Protein AF-A0A0G4N8Y7-F1 (afdb_monomer)

Foldseek 3Di:
DLLLVLLVVCLPDPQQQLEEEEDQDPLQQQLQVVLCVLSVYHYDHHDDDACLDPPPVDPSNHPHLEYEYLACVVCVRVLVSCVVNVRAYEYAYEPPGDCVSHPGYDDWDSPDSLTSLQSSVSSSVSNCVSNCVPVDPPDDDPDDSVSND

Secondary structure (DSSP, 8-state):
-HHHHHHHHHHT-S-GGGEEEEE-SHHHHHHHHHHHHHHTPEEEESPPPTTTTT-TTSTT----SEEEES-TTTSHHHHHHHHHTT--EEEEE-TTS--TT-SEEEE--SS-HHHHHHHHHHHHHHHHHHTTSS--SSSPPSS-GGGG-

Radius of gyration: 14.36 Å; Cα contacts (8 Å, |Δi|>4): 286; chains: 1; bounding box: 47×27×35 Å

Organism: Verticillium longisporum (NCBI:txid100787)

pLDDT: mean 93.13, std 3.23, range [77.0, 96.94]

InterPro domains:
  IPR001865 Small ribosomal subunit protein uS2 [PF00318] (60-126)
  IPR001865 Small ribosomal subunit protein uS2 [PR00395] (39-56)
  IPR001865 Small ribosomal subunit protein uS2 [PR00395] (64-81)
  IPR001865 Small ribosomal subunit protein uS2 [PR00395] (81-92)
  IPR001865 Small ribosomal subunit protein uS2 [PR00395] (102-116)
  IPR001865 Small ribosomal subunit protein uS2 [cd01425] (1-129)
  IPR005707 Small ribosomal subunit protein uS2, eukaryota/archaea [PTHR11489] (1-149)
  IPR005707 Small ribosomal subunit protein uS2, eukaryota/archaea [TIGR01012] (1-149)
  IPR018130 Small ribosomal subunit protein uS2, conserved site [PS00963] (64-88)
  IPR023591 Small ribosomal subunit protein uS2, flavodoxin-like domain superfamily [SSF52313] (2-144)

Structure (mmCIF, N/CA/C/O backbone):
data_AF-A0A0G4N8Y7-F1
#
_entry.id   AF-A0A0G4N8Y7-F1
#
loop_
_atom_site.group_PDB
_atom_site.id
_atom_site.type_symbol
_atom_site.label_atom_id
_atom_site.label_alt_id
_atom_site.label_comp_id
_atom_site.label_asym_id
_atom_site.label_entity_id
_atom_site.label_seq_id
_atom_site.pdbx_PDB_ins_code
_atom_site.Cartn_x
_atom_site.Cartn_y
_atom_site.Cartn_z
_atom_site.occupancy
_atom_site.B_iso_or_equiv
_atom_site.auth_seq_id
_atom_site.auth_comp_id
_atom_site.auth_asym_id
_atom_site.auth_atom_id
_atom_site.pdbx_PDB_model_num
ATOM 1 N N . GLU A 1 1 ? -13.909 -7.108 0.461 1.00 88.56 1 GLU A N 1
ATOM 2 C CA . GLU A 1 1 ? -13.264 -8.253 1.151 1.00 88.56 1 GLU A CA 1
ATOM 3 C C . GLU A 1 1 ? -11.750 -8.105 1.288 1.00 88.56 1 GLU A C 1
ATOM 5 O O . GLU A 1 1 ? -11.273 -8.056 2.415 1.00 88.56 1 GLU A O 1
ATOM 10 N N . LYS A 1 2 ? -10.990 -7.953 0.191 1.00 92.88 2 LYS A N 1
ATOM 11 C CA . LYS A 1 2 ? -9.517 -7.815 0.237 1.00 92.88 2 LYS A CA 1
ATOM 12 C C . LYS A 1 2 ? -9.009 -6.684 1.143 1.00 92.88 2 LYS A C 1
ATOM 14 O O . LYS A 1 2 ? -8.047 -6.891 1.868 1.00 92.88 2 LYS A O 1
ATOM 19 N N . ILE A 1 3 ? -9.698 -5.539 1.183 1.00 93.75 3 ILE A N 1
ATOM 20 C CA . ILE A 1 3 ? -9.369 -4.431 2.104 1.00 93.75 3 ILE A CA 1
ATOM 21 C C . ILE A 1 3 ? -9.475 -4.867 3.573 1.00 93.75 3 ILE A C 1
ATOM 23 O O . ILE A 1 3 ? -8.619 -4.520 4.376 1.00 93.75 3 ILE A O 1
ATOM 27 N N . VAL A 1 4 ? -10.490 -5.661 3.929 1.00 94.56 4 VAL A N 1
ATOM 28 C CA . VAL A 1 4 ? -10.673 -6.157 5.303 1.00 94.56 4 VAL A CA 1
ATOM 29 C C . VAL A 1 4 ? -9.579 -7.162 5.658 1.00 94.56 4 VAL A C 1
ATOM 31 O O . VAL A 1 4 ? -9.059 -7.128 6.768 1.00 94.56 4 VAL A O 1
ATOM 34 N N . LEU A 1 5 ? -9.192 -8.027 4.713 1.00 95.44 5 LEU A N 1
ATOM 35 C CA . LEU A 1 5 ? -8.065 -8.944 4.894 1.00 95.44 5 LEU A CA 1
ATOM 36 C C . LEU A 1 5 ? -6.754 -8.176 5.120 1.00 95.44 5 LEU A C 1
ATOM 38 O O . LEU A 1 5 ? -6.062 -8.435 6.099 1.00 95.44 5 LEU A O 1
ATOM 42 N N . ALA A 1 6 ? -6.452 -7.197 4.265 1.00 95.50 6 ALA A N 1
ATOM 43 C CA . ALA A 1 6 ? -5.273 -6.348 4.405 1.00 95.50 6 ALA A CA 1
ATOM 44 C C . ALA A 1 6 ? -5.277 -5.585 5.739 1.00 95.50 6 ALA A C 1
ATOM 46 O O . ALA A 1 6 ? -4.276 -5.574 6.447 1.00 95.50 6 ALA A O 1
ATOM 47 N N . ALA A 1 7 ? -6.421 -5.017 6.133 1.00 95.25 7 ALA A N 1
ATOM 48 C CA . ALA A 1 7 ? -6.563 -4.318 7.406 1.00 95.25 7 ALA A CA 1
ATOM 49 C C . ALA A 1 7 ? -6.322 -5.240 8.612 1.00 95.25 7 ALA A C 1
ATOM 51 O O . ALA A 1 7 ? -5.688 -4.818 9.574 1.00 95.25 7 ALA A O 1
ATOM 52 N N . ARG A 1 8 ? -6.769 -6.504 8.557 1.00 95.06 8 ARG A N 1
ATOM 53 C CA . ARG A 1 8 ? -6.486 -7.508 9.598 1.00 95.06 8 ARG A CA 1
ATOM 54 C C . ARG A 1 8 ? -4.996 -7.823 9.704 1.00 95.06 8 ARG A C 1
ATOM 56 O O . ARG A 1 8 ? -4.486 -7.877 10.814 1.00 95.06 8 ARG A O 1
ATOM 63 N N . ILE A 1 9 ? -4.305 -7.979 8.572 1.00 95.62 9 ILE A N 1
ATOM 64 C CA . ILE A 1 9 ? -2.851 -8.213 8.542 1.00 95.62 9 ILE A CA 1
ATOM 65 C C . ILE A 1 9 ? -2.108 -7.022 9.161 1.00 95.62 9 ILE A C 1
ATOM 67 O O . ILE A 1 9 ? -1.237 -7.201 10.002 1.00 95.62 9 ILE A O 1
ATOM 71 N N . ILE A 1 10 ? -2.499 -5.800 8.801 1.00 95.25 10 ILE A N 1
ATOM 72 C CA . ILE A 1 10 ? -1.895 -4.559 9.312 1.00 95.25 10 ILE A CA 1
ATOM 73 C C . ILE A 1 10 ? -2.163 -4.368 10.808 1.00 95.25 10 ILE A C 1
ATOM 75 O O . ILE A 1 10 ? -1.296 -3.900 11.544 1.00 95.25 10 ILE A O 1
ATOM 79 N N . ALA A 1 11 ? -3.366 -4.708 11.270 1.00 94.00 11 ALA A N 1
ATOM 80 C CA . ALA A 1 11 ? -3.734 -4.605 12.678 1.00 94.00 11 ALA A CA 1
ATOM 81 C C . ALA A 1 11 ? -3.042 -5.662 13.553 1.00 94.00 11 ALA A C 1
ATOM 83 O O . ALA A 1 11 ? -2.884 -5.423 14.744 1.00 94.00 11 ALA A O 1
ATOM 84 N N . ALA A 1 12 ? -2.617 -6.791 12.976 1.00 94.44 12 ALA A N 1
ATOM 85 C CA . ALA A 1 12 ? -1.905 -7.852 13.686 1.00 94.44 12 ALA A CA 1
ATOM 86 C C . ALA A 1 12 ? -0.433 -7.517 13.995 1.00 94.44 12 ALA A C 1
ATOM 88 O O . ALA A 1 12 ? 0.223 -8.273 14.704 1.00 94.44 12 ALA A O 1
ATOM 89 N N . ILE A 1 13 ? 0.103 -6.419 13.454 1.00 94.12 13 ILE A N 1
ATOM 90 C CA . ILE A 1 13 ? 1.471 -5.974 13.733 1.00 94.12 13 ILE A CA 1
ATOM 91 C C . ILE A 1 13 ? 1.462 -5.097 14.985 1.00 94.12 13 ILE A C 1
ATOM 93 O O . ILE A 1 13 ? 0.815 -4.048 14.995 1.00 94.12 13 ILE A O 1
ATOM 97 N N . ASP A 1 14 ? 2.216 -5.519 16.003 1.00 90.00 14 ASP A N 1
ATOM 98 C CA . ASP A 1 14 ? 2.278 -4.854 17.311 1.00 90.00 14 ASP A CA 1
ATOM 99 C C . ASP A 1 14 ? 2.789 -3.413 17.201 1.00 90.00 14 ASP A C 1
ATOM 101 O O . ASP A 1 14 ? 2.141 -2.474 17.666 1.00 90.00 14 ASP A O 1
ATOM 105 N N . ASN A 1 15 ? 3.945 -3.227 16.552 1.00 93.62 15 ASN A N 1
ATOM 106 C CA . ASN A 1 15 ? 4.530 -1.911 16.345 1.00 93.62 15 ASN A CA 1
ATOM 107 C C . ASN A 1 15 ? 4.104 -1.334 14.984 1.00 93.62 15 ASN A C 1
ATOM 109 O O . ASN A 1 15 ? 4.575 -1.800 13.943 1.00 93.62 15 ASN A O 1
ATOM 113 N N . PRO A 1 16 ? 3.263 -0.284 14.944 1.00 92.38 16 PRO A N 1
ATOM 114 C CA . PRO A 1 16 ? 2.840 0.315 13.684 1.00 92.38 16 PRO A CA 1
ATOM 115 C C . PRO A 1 16 ? 3.994 0.908 12.870 1.00 92.38 16 PRO A C 1
ATOM 117 O O . PRO A 1 16 ? 3.876 0.974 11.648 1.00 92.38 16 PRO A O 1
ATOM 120 N N . ALA A 1 17 ? 5.098 1.306 13.512 1.00 93.44 17 ALA A N 1
ATOM 121 C CA . ALA A 1 17 ? 6.250 1.889 12.829 1.00 93.44 17 ALA A CA 1
ATOM 122 C C . ALA A 1 17 ? 6.995 0.881 11.933 1.00 93.44 17 ALA A C 1
ATOM 124 O O . ALA A 1 17 ? 7.652 1.287 10.976 1.00 93.44 17 ALA A O 1
ATOM 125 N N . ASP A 1 18 ? 6.826 -0.422 12.178 1.00 93.94 18 ASP A N 1
ATOM 126 C CA . ASP A 1 18 ? 7.422 -1.489 11.363 1.00 93.94 18 ASP A CA 1
ATOM 127 C C . ASP A 1 18 ? 6.644 -1.720 10.055 1.00 93.94 18 ASP A C 1
ATOM 129 O O . ASP A 1 18 ? 6.967 -2.608 9.267 1.00 93.94 18 ASP A O 1
ATOM 133 N N . ILE A 1 19 ? 5.589 -0.944 9.809 1.00 96.12 19 ILE A N 1
ATOM 134 C CA . ILE A 1 19 ? 4.811 -0.985 8.576 1.00 96.12 19 ILE A CA 1
ATOM 135 C C . ILE A 1 19 ? 5.318 0.123 7.672 1.00 96.12 19 ILE A C 1
ATOM 137 O O . ILE A 1 19 ? 5.236 1.303 8.018 1.00 96.12 19 ILE A O 1
ATOM 141 N N . CYS A 1 20 ? 5.808 -0.242 6.492 1.00 96.12 20 CYS A N 1
ATOM 142 C CA . CYS A 1 20 ? 6.295 0.726 5.524 1.00 96.12 20 CYS A CA 1
ATOM 143 C C . CYS A 1 20 ? 5.328 0.865 4.349 1.00 96.12 20 CYS A C 1
ATOM 145 O O . CYS A 1 20 ? 4.866 -0.106 3.758 1.00 96.12 20 CYS A O 1
ATOM 147 N N . VAL A 1 21 ? 5.023 2.105 3.997 1.00 96.62 21 VAL A N 1
ATOM 148 C CA . VAL A 1 21 ? 3.994 2.449 3.022 1.00 96.62 21 VAL A CA 1
ATOM 149 C C . VAL A 1 21 ? 4.644 3.244 1.905 1.00 96.62 21 VAL A C 1
ATOM 151 O O . VAL A 1 21 ? 5.321 4.233 2.177 1.00 96.62 21 VAL A O 1
ATOM 154 N N . ILE A 1 22 ? 4.496 2.801 0.659 1.00 95.94 22 ILE A N 1
ATOM 155 C CA . ILE A 1 22 ? 5.356 3.223 -0.449 1.00 95.94 22 ILE A CA 1
ATOM 156 C C . ILE A 1 22 ? 4.512 3.683 -1.630 1.00 95.94 22 ILE A C 1
ATOM 158 O O . ILE A 1 22 ? 3.574 3.003 -2.052 1.00 95.94 22 ILE A O 1
ATOM 162 N N . SER A 1 23 ? 4.871 4.848 -2.166 1.00 95.31 23 SER A N 1
ATOM 163 C CA . SER A 1 23 ? 4.308 5.367 -3.409 1.00 95.31 23 SER A CA 1
ATOM 164 C C . SER A 1 23 ? 5.319 6.226 -4.151 1.00 95.31 23 SER A C 1
ATOM 166 O O . SER A 1 23 ? 5.518 7.391 -3.791 1.00 95.31 23 SER A O 1
ATOM 168 N N . ALA A 1 24 ? 5.875 5.718 -5.251 1.00 93.56 24 ALA A N 1
ATOM 169 C CA . ALA A 1 24 ? 6.618 6.550 -6.193 1.00 93.56 24 ALA A CA 1
ATOM 170 C C . ALA A 1 24 ? 5.699 7.486 -6.987 1.00 93.56 24 ALA A C 1
ATOM 172 O O . ALA A 1 24 ? 6.078 8.622 -7.292 1.00 93.56 24 ALA A O 1
ATOM 173 N N . ARG A 1 25 ? 4.464 7.052 -7.283 1.00 90.06 25 ARG A N 1
ATOM 174 C CA . ARG A 1 25 ? 3.512 7.844 -8.073 1.00 90.06 25 ARG A CA 1
ATOM 175 C C . ARG A 1 25 ? 3.120 9.143 -7.356 1.00 90.06 25 ARG A C 1
ATOM 177 O O . ARG A 1 25 ? 2.712 9.075 -6.196 1.00 90.06 25 ARG A O 1
ATOM 184 N N . PRO A 1 26 ? 3.114 10.304 -8.042 1.00 91.12 26 PRO A N 1
ATOM 185 C CA . PRO A 1 26 ? 2.739 11.591 -7.445 1.00 91.12 26 PRO A CA 1
ATOM 186 C C . PRO A 1 26 ? 1.351 11.580 -6.800 1.00 91.12 26 PRO A C 1
ATOM 188 O O . PRO A 1 26 ? 1.155 12.139 -5.726 1.00 91.12 26 PRO A O 1
ATOM 191 N N . T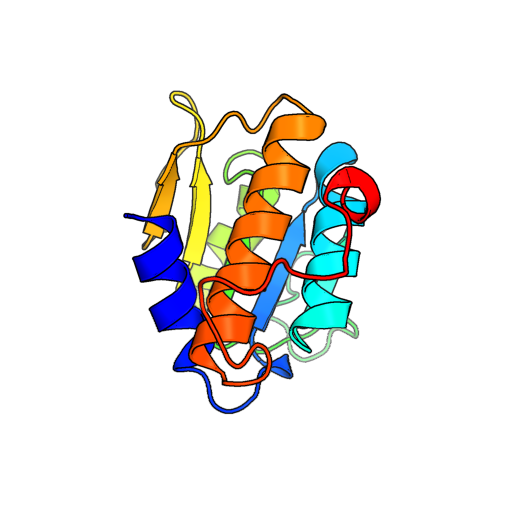YR A 1 27 ? 0.395 10.886 -7.422 1.00 90.88 27 TYR A N 1
ATOM 192 C CA . TYR A 1 27 ? -0.988 10.824 -6.947 1.00 90.88 27 TYR A CA 1
ATOM 193 C C . TYR A 1 27 ? -1.154 10.060 -5.628 1.00 90.88 27 TYR A C 1
ATOM 195 O O . TYR A 1 27 ? -2.101 10.324 -4.895 1.00 90.88 27 TYR A O 1
ATOM 203 N N . GLY A 1 28 ? -0.252 9.124 -5.319 1.00 91.19 28 GLY A N 1
ATOM 204 C CA . GLY A 1 28 ? -0.297 8.340 -4.084 1.00 91.19 28 GLY A CA 1
ATOM 205 C C . GLY A 1 28 ? 0.553 8.918 -2.951 1.00 91.19 28 GLY A C 1
ATOM 206 O O . GLY A 1 28 ? 0.346 8.548 -1.799 1.00 91.19 28 GLY A O 1
ATOM 207 N N . GLN A 1 29 ? 1.464 9.857 -3.234 1.00 93.94 29 GLN A N 1
ATOM 208 C CA . GLN A 1 29 ? 2.389 10.412 -2.234 1.00 93.94 29 GLN A CA 1
ATOM 209 C C . GLN A 1 29 ? 1.652 11.025 -1.040 1.00 93.94 29 GLN A C 1
ATOM 211 O O . GLN A 1 29 ? 1.943 10.700 0.111 1.00 93.94 29 GLN A O 1
ATOM 216 N N . ARG A 1 30 ? 0.653 11.875 -1.305 1.00 94.88 30 ARG A N 1
ATOM 217 C CA . ARG A 1 30 ? -0.150 12.491 -0.243 1.00 94.88 30 ARG A CA 1
ATOM 218 C C . ARG A 1 30 ? -0.971 11.454 0.522 1.00 94.88 30 ARG A C 1
ATOM 220 O O . ARG A 1 30 ? -0.996 11.502 1.750 1.00 94.88 30 ARG A O 1
ATOM 227 N N . ALA A 1 31 ? -1.594 10.512 -0.182 1.00 95.38 31 ALA A N 1
ATOM 228 C CA . ALA A 1 31 ? -2.396 9.454 0.426 1.00 95.38 31 ALA A CA 1
ATOM 229 C C . ALA A 1 31 ? -1.572 8.609 1.412 1.00 95.38 31 ALA A C 1
ATOM 231 O O . ALA A 1 31 ? -2.002 8.379 2.540 1.00 95.38 31 ALA A O 1
ATOM 232 N N . VAL A 1 32 ? -0.356 8.225 1.018 1.00 95.62 32 VAL A N 1
ATOM 233 C CA . VAL A 1 32 ? 0.578 7.447 1.841 1.00 95.62 32 VAL A CA 1
ATOM 234 C C . VAL A 1 32 ? 1.054 8.228 3.069 1.00 95.62 32 VAL A C 1
ATOM 236 O O . VAL A 1 32 ? 1.100 7.672 4.164 1.00 95.62 32 VAL A O 1
ATOM 239 N N . LEU A 1 33 ? 1.345 9.526 2.932 1.00 96.44 33 LEU A N 1
ATOM 240 C CA . LEU A 1 33 ? 1.720 10.378 4.069 1.00 96.44 33 LEU A CA 1
ATOM 241 C C . LEU A 1 33 ? 0.581 10.521 5.087 1.00 96.44 33 LEU A C 1
ATOM 243 O O . LEU A 1 33 ? 0.814 10.476 6.295 1.00 96.44 33 LEU A O 1
ATOM 247 N N . LYS A 1 34 ? -0.660 10.679 4.614 1.00 95.75 34 LYS A N 1
ATOM 248 C CA . LYS A 1 34 ? -1.835 10.761 5.492 1.00 95.75 34 LYS A CA 1
ATOM 249 C C . LYS A 1 34 ? -2.153 9.426 6.143 1.00 95.75 34 LYS A C 1
ATOM 251 O O . LYS A 1 34 ? -2.430 9.393 7.337 1.00 95.75 34 LYS A O 1
ATOM 256 N N . PHE A 1 35 ? -2.031 8.332 5.397 1.00 95.88 35 PHE A N 1
ATOM 257 C CA . PHE A 1 35 ? -2.141 6.991 5.950 1.00 95.88 35 PHE A CA 1
ATOM 258 C C . PHE A 1 35 ? -1.146 6.780 7.098 1.00 95.88 35 PHE A C 1
ATOM 260 O O . PHE A 1 35 ? -1.564 6.468 8.209 1.00 95.88 35 PHE A O 1
ATOM 267 N N . ALA A 1 36 ? 0.138 7.053 6.853 1.00 95.69 36 ALA A N 1
ATOM 268 C CA . ALA A 1 36 ? 1.204 6.962 7.847 1.00 95.69 36 ALA A CA 1
ATOM 269 C C . ALA A 1 36 ? 0.914 7.785 9.109 1.00 95.69 36 ALA A C 1
ATOM 271 O O . ALA A 1 36 ? 1.057 7.279 10.219 1.00 95.69 36 ALA A O 1
ATOM 272 N N . HIS A 1 37 ? 0.431 9.020 8.946 1.00 95.19 37 HIS A N 1
ATOM 273 C CA . HIS A 1 37 ? 0.069 9.881 10.069 1.00 95.19 37 HIS A CA 1
ATOM 274 C C . HIS A 1 37 ? -1.046 9.289 10.946 1.00 95.19 37 HIS A C 1
ATOM 276 O O . HIS A 1 37 ? -0.958 9.356 12.168 1.00 95.19 37 HIS A O 1
ATOM 282 N N . HIS A 1 38 ? -2.078 8.695 10.342 1.00 94.25 38 HIS A N 1
ATOM 283 C CA . HIS A 1 38 ? -3.209 8.143 11.089 1.00 94.25 38 HIS A CA 1
ATOM 284 C C . HIS A 1 38 ? -2.921 6.769 11.701 1.00 94.25 38 HIS A C 1
ATOM 286 O O . HIS A 1 38 ? -3.400 6.477 12.792 1.00 94.25 38 HIS A O 1
ATOM 292 N N . THR A 1 39 ? -2.154 5.914 11.023 1.00 92.69 39 THR A N 1
ATOM 293 C CA . THR A 1 39 ? -1.881 4.550 11.501 1.00 92.69 39 THR A CA 1
ATOM 294 C C . THR A 1 39 ? -0.581 4.427 12.292 1.00 92.69 39 THR A C 1
ATOM 296 O O . THR A 1 39 ? -0.327 3.354 12.837 1.00 92.69 39 THR A O 1
ATOM 299 N N . GLY A 1 40 ? 0.252 5.470 12.341 1.00 93.38 40 GLY A N 1
ATOM 300 C CA . GLY A 1 40 ? 1.603 5.418 12.912 1.00 93.38 40 GLY A CA 1
ATOM 301 C C . GLY A 1 40 ? 2.607 4.648 12.046 1.00 93.38 40 GLY A C 1
ATOM 302 O O . GLY A 1 40 ? 3.664 4.265 12.537 1.00 93.38 40 GLY A O 1
ATOM 303 N N . ALA A 1 41 ? 2.260 4.384 10.783 1.00 95.44 41 ALA A N 1
ATOM 304 C CA . ALA A 1 41 ? 3.133 3.692 9.841 1.00 95.44 41 ALA A CA 1
ATOM 305 C C . ALA A 1 41 ? 4.214 4.628 9.292 1.00 95.44 41 ALA A C 1
ATOM 307 O O . ALA A 1 41 ? 4.097 5.852 9.345 1.00 95.44 41 ALA A O 1
ATOM 308 N N . VAL A 1 42 ? 5.262 4.053 8.717 1.00 95.56 42 VAL A N 1
ATOM 309 C CA . VAL A 1 42 ? 6.357 4.806 8.114 1.00 95.56 42 VAL A CA 1
ATOM 310 C C . VAL A 1 42 ? 6.111 4.972 6.615 1.00 95.56 42 VAL A C 1
ATOM 312 O O . VAL A 1 42 ? 6.035 4.006 5.864 1.00 95.56 42 VAL A O 1
ATOM 315 N N . ALA A 1 43 ? 6.033 6.216 6.148 1.00 95.81 43 ALA A N 1
ATOM 316 C CA . ALA A 1 43 ? 5.870 6.517 4.727 1.00 95.81 43 ALA A CA 1
ATOM 317 C C . ALA A 1 43 ? 7.213 6.616 3.976 1.00 95.81 43 ALA A C 1
ATOM 319 O O . ALA A 1 43 ? 8.209 7.137 4.487 1.00 95.81 43 ALA A O 1
ATOM 320 N N . ILE A 1 44 ? 7.210 6.172 2.720 1.00 94.50 44 ILE A N 1
ATOM 321 C CA . ILE A 1 44 ? 8.174 6.512 1.672 1.00 94.50 44 ILE A CA 1
ATOM 322 C C . ILE A 1 44 ? 7.369 7.094 0.510 1.00 94.50 44 ILE A C 1
ATOM 324 O O . ILE A 1 44 ? 6.782 6.373 -0.298 1.00 94.50 44 ILE A O 1
ATOM 328 N N . ALA A 1 45 ? 7.318 8.421 0.452 1.00 94.00 45 ALA A N 1
ATOM 329 C CA . ALA A 1 45 ? 6.679 9.148 -0.633 1.00 94.00 45 ALA A CA 1
ATOM 330 C C . ALA A 1 45 ? 7.734 9.578 -1.661 1.00 94.00 45 ALA A C 1
ATOM 332 O O . ALA A 1 45 ? 8.734 10.204 -1.311 1.00 94.00 45 ALA A O 1
ATOM 333 N N . GLY A 1 46 ? 7.497 9.267 -2.934 1.00 92.12 46 GLY A N 1
ATOM 334 C CA . GLY A 1 46 ? 8.382 9.627 -4.035 1.00 92.12 46 GLY A CA 1
ATOM 335 C C . GLY A 1 46 ? 9.457 8.576 -4.289 1.00 92.12 46 GLY A C 1
ATOM 336 O O . GLY A 1 46 ? 9.193 7.377 -4.256 1.00 92.12 46 GLY A O 1
ATOM 337 N N . ARG A 1 47 ? 10.671 9.024 -4.619 1.00 91.19 47 ARG A N 1
ATOM 338 C CA . ARG A 1 47 ? 11.745 8.131 -5.065 1.00 91.19 47 ARG A CA 1
ATOM 339 C C . ARG A 1 47 ? 12.125 7.139 -3.963 1.00 91.19 47 ARG A C 1
ATOM 341 O O . ARG A 1 47 ? 12.657 7.537 -2.930 1.00 91.19 47 ARG A O 1
ATOM 348 N N . PHE A 1 48 ? 11.926 5.851 -4.230 1.00 92.94 48 PHE A N 1
ATOM 349 C CA . PHE A 1 48 ? 12.493 4.782 -3.414 1.00 92.94 48 PHE A CA 1
ATOM 350 C C . PHE A 1 48 ? 14.009 4.725 -3.638 1.00 92.94 48 PHE A C 1
ATOM 352 O O . PHE A 1 48 ? 14.473 4.689 -4.781 1.00 92.94 48 PHE A O 1
ATOM 359 N N . THR A 1 49 ? 14.784 4.759 -2.557 1.00 92.44 49 THR A N 1
ATOM 360 C CA . THR A 1 49 ? 16.245 4.647 -2.617 1.00 92.44 49 THR A CA 1
ATOM 361 C C . THR A 1 49 ? 16.617 3.168 -2.579 1.00 92.44 49 THR A C 1
ATOM 363 O O . THR A 1 49 ? 16.306 2.514 -1.587 1.00 92.44 49 THR A O 1
ATOM 366 N N . PRO A 1 50 ? 17.272 2.624 -3.620 1.00 92.81 50 PRO A N 1
ATOM 367 C CA . PRO A 1 50 ? 17.696 1.231 -3.609 1.00 92.81 50 PRO A CA 1
ATOM 368 C C . PRO A 1 50 ? 18.632 0.917 -2.437 1.00 92.81 50 PRO A C 1
ATOM 370 O O . PRO A 1 50 ? 19.483 1.736 -2.083 1.00 92.81 50 PRO A O 1
ATOM 373 N N . GLY A 1 51 ? 18.489 -0.272 -1.863 1.00 92.06 51 GLY A N 1
ATOM 374 C CA . GLY A 1 51 ? 19.207 -0.710 -0.668 1.00 92.06 51 GLY A CA 1
ATOM 375 C C . GLY A 1 51 ? 18.547 -0.280 0.640 1.00 92.06 51 GLY A C 1
ATOM 376 O O . GLY A 1 51 ? 19.139 -0.469 1.700 1.00 92.06 51 GLY A O 1
ATOM 377 N N . SER A 1 52 ? 17.334 0.275 0.589 1.00 92.50 52 SER A N 1
ATOM 378 C CA . SER A 1 52 ? 16.608 0.712 1.782 1.00 92.50 52 SER A CA 1
ATOM 379 C C . SER A 1 52 ? 16.214 -0.444 2.701 1.00 92.50 52 SER A C 1
ATOM 381 O O . SER A 1 52 ? 16.079 -0.210 3.897 1.00 92.50 52 SER A O 1
ATOM 383 N N . PHE A 1 53 ? 16.052 -1.665 2.182 1.00 93.81 53 PHE A N 1
ATOM 384 C CA . PHE A 1 53 ? 15.747 -2.839 3.017 1.00 93.81 53 PHE A CA 1
ATOM 385 C C . PHE A 1 53 ? 16.948 -3.755 3.252 1.00 93.81 53 PHE A C 1
ATOM 387 O O . PHE A 1 53 ? 16.962 -4.505 4.219 1.00 93.81 53 PHE A O 1
ATOM 394 N N . THR A 1 54 ? 17.966 -3.706 2.392 1.00 92.56 54 THR A N 1
ATOM 395 C CA . THR A 1 54 ? 19.093 -4.652 2.442 1.00 92.56 54 THR A CA 1
ATOM 396 C C . THR A 1 54 ? 20.375 -4.054 3.016 1.00 92.56 54 THR A C 1
ATOM 398 O O . THR A 1 54 ? 21.183 -4.779 3.590 1.00 92.56 54 THR A O 1
ATOM 401 N N . ASN A 1 55 ? 20.602 -2.745 2.865 1.00 92.75 55 ASN A N 1
ATOM 402 C CA . ASN A 1 55 ? 21.872 -2.115 3.213 1.00 92.75 55 ASN A CA 1
ATOM 403 C C . ASN A 1 55 ? 21.769 -1.287 4.503 1.00 92.75 55 ASN A C 1
ATOM 405 O O . ASN A 1 55 ? 21.384 -0.112 4.475 1.00 92.75 55 ASN A O 1
ATOM 409 N N . TYR A 1 56 ? 22.206 -1.888 5.614 1.00 90.94 56 TYR A N 1
ATOM 410 C CA . TYR A 1 56 ? 22.182 -1.302 6.963 1.00 90.94 56 TYR A CA 1
ATOM 411 C C . TYR A 1 56 ? 23.013 -0.019 7.125 1.00 90.94 56 TYR A C 1
ATOM 413 O O . TYR A 1 56 ? 22.787 0.753 8.052 1.00 90.94 56 TYR A O 1
ATOM 421 N N . ILE A 1 57 ? 23.977 0.240 6.233 1.00 93.62 57 ILE A N 1
ATOM 422 C CA . ILE A 1 57 ? 24.841 1.432 6.301 1.00 93.62 57 ILE A CA 1
ATOM 423 C C . ILE A 1 57 ? 24.09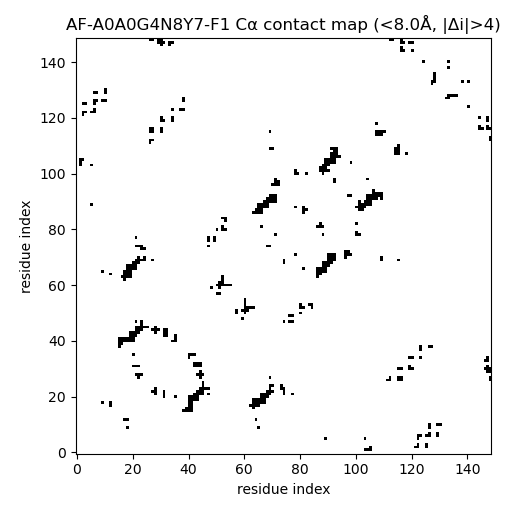1 2.682 5.804 1.00 93.62 57 ILE A C 1
ATOM 425 O O . ILE A 1 57 ? 24.458 3.818 6.118 1.00 93.62 57 ILE A O 1
ATOM 429 N N . THR A 1 58 ? 23.039 2.503 5.002 1.00 91.75 58 THR A N 1
ATOM 430 C CA . THR A 1 58 ? 22.315 3.626 4.401 1.00 91.75 58 THR A CA 1
ATOM 431 C C . THR A 1 58 ? 21.485 4.384 5.435 1.00 91.75 58 THR A C 1
ATOM 433 O O . THR A 1 58 ? 20.856 3.810 6.316 1.00 91.75 58 THR A O 1
ATOM 436 N N . ARG A 1 59 ? 21.403 5.712 5.289 1.00 89.06 59 ARG A N 1
ATOM 437 C CA . ARG A 1 59 ? 20.546 6.547 6.156 1.00 89.06 59 ARG A CA 1
ATOM 438 C C . ARG A 1 59 ? 19.055 6.252 5.989 1.00 89.06 59 ARG A C 1
ATOM 440 O O . ARG A 1 59 ? 18.265 6.598 6.856 1.00 89.06 59 ARG A O 1
ATOM 447 N N . SER A 1 60 ? 18.670 5.678 4.851 1.00 87.69 60 SER A N 1
ATOM 448 C CA . SER A 1 60 ? 17.293 5.309 4.530 1.00 87.69 60 SER A CA 1
ATOM 449 C C . SER A 1 60 ? 16.992 3.841 4.832 1.00 87.69 60 SER A C 1
ATOM 451 O O . SER A 1 60 ? 16.007 3.321 4.302 1.00 87.69 60 SER A O 1
ATOM 453 N N . PHE A 1 61 ? 17.837 3.185 5.631 1.00 92.31 61 PHE A N 1
ATOM 454 C CA . PHE A 1 61 ? 17.640 1.809 6.051 1.00 92.31 61 PHE A CA 1
ATOM 455 C C . PHE A 1 61 ? 16.374 1.675 6.897 1.00 92.31 61 PHE A C 1
ATOM 457 O O . PHE A 1 61 ? 16.129 2.469 7.809 1.00 92.31 61 PHE A O 1
ATOM 464 N N . LYS A 1 62 ? 15.552 0.685 6.561 1.00 91.31 62 LYS A N 1
ATOM 465 C CA . LYS A 1 62 ? 14.332 0.329 7.279 1.00 91.31 62 LYS A CA 1
ATOM 466 C C . LYS A 1 62 ? 14.210 -1.185 7.300 1.00 91.31 62 LYS A C 1
ATOM 468 O O . LYS A 1 62 ? 14.411 -1.824 6.273 1.00 91.31 62 LYS A O 1
ATOM 473 N N . GLU A 1 63 ? 13.771 -1.727 8.426 1.00 92.12 63 GLU A N 1
ATOM 474 C CA . GLU A 1 63 ? 13.469 -3.154 8.581 1.00 92.12 63 GLU A CA 1
ATOM 475 C C . GLU A 1 63 ? 11.968 -3.337 8.826 1.00 92.12 63 GLU A C 1
ATOM 477 O O . GLU A 1 63 ? 11.547 -3.614 9.950 1.00 92.12 63 GLU A O 1
ATOM 482 N N . PRO A 1 64 ? 11.113 -3.103 7.812 1.00 94.69 64 PRO A N 1
ATOM 483 C CA . PRO A 1 64 ? 9.688 -3.256 8.008 1.00 94.69 64 PRO A CA 1
ATOM 484 C C . PRO A 1 64 ? 9.299 -4.734 8.078 1.00 94.69 64 PRO A C 1
ATOM 486 O O . PRO A 1 64 ? 9.803 -5.568 7.330 1.00 94.69 64 PRO A O 1
ATOM 489 N N . ARG A 1 65 ? 8.318 -5.044 8.925 1.00 95.75 65 ARG A N 1
ATOM 490 C CA . ARG A 1 65 ? 7.663 -6.360 8.974 1.00 95.75 65 ARG A CA 1
ATOM 491 C C . ARG A 1 65 ? 6.602 -6.526 7.892 1.00 95.75 65 ARG A C 1
ATOM 493 O O . ARG A 1 65 ? 6.151 -7.639 7.648 1.00 95.75 65 ARG A O 1
ATOM 500 N N . LEU A 1 66 ? 6.173 -5.424 7.279 1.00 96.12 66 LEU A N 1
ATOM 501 C CA . LEU A 1 66 ? 5.179 -5.401 6.215 1.00 96.12 66 LEU A CA 1
ATOM 502 C C . LEU A 1 66 ? 5.398 -4.186 5.322 1.00 96.12 66 LEU A C 1
ATOM 504 O O . LEU A 1 66 ? 5.573 -3.072 5.826 1.00 96.12 66 LEU A O 1
ATOM 508 N N . ILE A 1 67 ? 5.294 -4.383 4.008 1.00 96.62 67 ILE A N 1
ATOM 509 C CA . ILE A 1 67 ? 5.223 -3.272 3.061 1.00 96.62 67 ILE A CA 1
ATOM 510 C C . ILE A 1 67 ? 3.863 -3.189 2.373 1.00 96.62 67 ILE A C 1
ATOM 512 O O . ILE A 1 67 ? 3.232 -4.198 2.054 1.00 96.62 67 ILE A O 1
ATOM 516 N N . ILE A 1 68 ? 3.416 -1.957 2.133 1.00 96.75 68 ILE A N 1
ATOM 517 C CA . ILE A 1 68 ? 2.208 -1.663 1.367 1.00 96.75 68 ILE A CA 1
ATOM 518 C C . ILE A 1 68 ? 2.570 -0.729 0.218 1.00 96.75 68 ILE A C 1
ATOM 520 O O . ILE A 1 68 ? 3.171 0.324 0.432 1.00 96.75 68 ILE A O 1
ATOM 524 N N . VAL A 1 69 ? 2.191 -1.108 -0.995 1.00 95.75 69 VAL A N 1
ATOM 525 C CA . VAL A 1 69 ? 2.639 -0.478 -2.237 1.00 95.75 69 VAL A CA 1
ATOM 526 C C . VAL A 1 69 ? 1.451 0.019 -3.062 1.00 95.75 69 VAL A C 1
ATOM 528 O O . VAL A 1 69 ? 0.432 -0.663 -3.176 1.00 95.75 69 VAL A O 1
ATOM 531 N N . THR A 1 70 ? 1.574 1.210 -3.657 1.00 94.44 70 THR A N 1
ATOM 532 C CA . THR A 1 70 ? 0.500 1.798 -4.484 1.00 94.44 70 THR A CA 1
ATOM 533 C C . THR A 1 70 ? 0.405 1.282 -5.906 1.00 94.44 70 THR A C 1
ATOM 535 O O . THR A 1 70 ? -0.686 1.255 -6.464 1.00 94.44 70 THR A O 1
ATOM 538 N N . ASP A 1 71 ? 1.524 0.938 -6.525 1.00 93.50 71 ASP A N 1
ATOM 539 C CA . ASP A 1 71 ? 1.519 0.331 -7.846 1.00 93.50 71 ASP A CA 1
ATOM 540 C C . ASP A 1 71 ? 2.751 -0.565 -7.967 1.00 93.50 71 ASP A C 1
ATOM 542 O O . ASP A 1 71 ? 3.880 -0.059 -7.959 1.00 93.50 71 ASP A O 1
ATOM 546 N N . PRO A 1 72 ? 2.571 -1.890 -8.102 1.00 93.94 72 PRO A N 1
ATOM 547 C CA . PRO A 1 72 ? 3.693 -2.813 -8.164 1.00 93.94 72 PRO A CA 1
ATOM 548 C C . PRO A 1 72 ? 4.574 -2.593 -9.398 1.00 93.94 72 PRO A C 1
ATOM 550 O O . PRO A 1 72 ? 5.737 -2.983 -9.391 1.00 93.94 72 PRO A O 1
ATOM 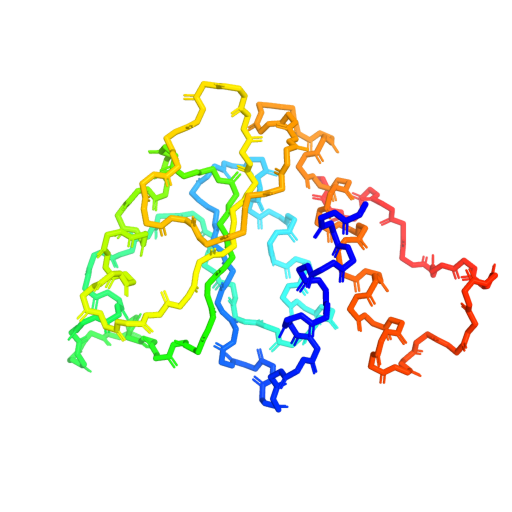553 N N . ARG A 1 73 ? 4.066 -1.933 -10.451 1.00 92.31 73 ARG A N 1
ATOM 554 C CA . ARG A 1 73 ? 4.859 -1.614 -11.643 1.00 92.31 73 ARG A CA 1
ATOM 555 C C . ARG A 1 73 ? 5.859 -0.490 -11.381 1.00 92.31 73 ARG A C 1
ATOM 557 O O . ARG A 1 73 ? 7.015 -0.611 -11.773 1.00 92.31 73 ARG A O 1
ATOM 564 N N . THR A 1 74 ? 5.432 0.606 -10.752 1.00 92.44 74 THR A N 1
ATOM 565 C CA . THR A 1 74 ? 6.333 1.735 -10.460 1.00 92.44 74 THR A CA 1
ATOM 566 C C . THR A 1 74 ? 7.227 1.472 -9.261 1.00 92.44 74 THR A C 1
ATOM 568 O O . THR A 1 74 ? 8.371 1.916 -9.241 1.00 92.44 74 THR A O 1
ATOM 571 N N . ASP A 1 75 ? 6.724 0.725 -8.282 1.00 94.06 75 ASP A N 1
ATOM 572 C CA . ASP A 1 75 ? 7.410 0.438 -7.023 1.00 94.06 75 ASP A CA 1
ATOM 573 C C . ASP A 1 75 ? 8.075 -0.958 -7.031 1.00 94.06 75 ASP A C 1
ATOM 575 O O . ASP A 1 75 ? 8.402 -1.510 -5.979 1.00 94.06 75 ASP A O 1
ATOM 579 N N . ALA A 1 76 ? 8.320 -1.529 -8.218 1.00 94.12 76 ALA A N 1
ATOM 580 C CA . ALA A 1 76 ? 8.897 -2.867 -8.396 1.00 94.12 76 ALA A CA 1
ATOM 581 C C . ALA A 1 76 ? 10.235 -3.054 -7.661 1.00 94.12 76 ALA A C 1
ATOM 583 O O . ALA A 1 76 ? 10.549 -4.153 -7.209 1.00 94.12 76 ALA A O 1
ATOM 584 N N . GLN A 1 77 ? 11.015 -1.979 -7.508 1.00 94.75 77 GLN A N 1
ATOM 585 C CA . GLN A 1 77 ? 12.267 -2.010 -6.753 1.00 94.75 77 GLN A CA 1
ATOM 586 C C . GLN A 1 77 ? 12.039 -2.350 -5.276 1.00 94.75 77 GLN A C 1
ATOM 588 O O . GLN A 1 77 ? 12.767 -3.170 -4.723 1.00 94.75 77 GLN A O 1
ATOM 593 N N . ALA A 1 78 ? 11.017 -1.760 -4.652 1.00 95.06 78 ALA A N 1
ATOM 594 C CA . ALA A 1 78 ? 10.690 -2.030 -3.257 1.00 95.06 78 ALA A CA 1
ATOM 595 C C . ALA A 1 78 ? 10.187 -3.467 -3.072 1.00 95.06 78 ALA A C 1
ATOM 597 O O . ALA A 1 78 ? 10.569 -4.132 -2.114 1.00 95.06 78 ALA A O 1
ATOM 598 N N . ILE A 1 79 ? 9.386 -3.963 -4.020 1.00 95.69 79 ILE A N 1
ATOM 599 C CA . ILE A 1 79 ? 8.874 -5.341 -4.017 1.00 95.69 79 ILE A CA 1
ATOM 600 C C . ILE A 1 79 ? 10.018 -6.351 -4.176 1.00 95.69 79 ILE A C 1
ATOM 602 O O . ILE A 1 79 ? 10.109 -7.325 -3.431 1.00 95.69 79 ILE A O 1
ATOM 606 N N . ARG A 1 80 ? 10.943 -6.100 -5.110 1.00 95.06 80 ARG A N 1
ATOM 607 C CA . ARG A 1 80 ? 12.110 -6.964 -5.308 1.00 95.06 80 ARG A CA 1
ATOM 608 C C . ARG A 1 80 ? 13.020 -6.965 -4.081 1.00 95.06 80 ARG A C 1
ATOM 610 O O . ARG A 1 80 ? 13.458 -8.030 -3.666 1.00 95.06 80 ARG A O 1
ATOM 617 N N . GLU A 1 81 ? 13.275 -5.813 -3.465 1.00 95.25 81 GLU A N 1
ATOM 618 C CA . GLU A 1 81 ? 14.069 -5.769 -2.231 1.00 95.25 81 GLU A CA 1
ATOM 619 C C . GLU A 1 81 ? 13.380 -6.464 -1.054 1.00 95.25 81 GLU A C 1
ATOM 621 O O . GLU A 1 81 ? 14.047 -7.172 -0.303 1.00 95.25 81 GLU A O 1
ATOM 626 N N . ALA A 1 82 ? 12.056 -6.341 -0.931 1.00 95.56 82 ALA A N 1
ATOM 627 C CA . ALA A 1 82 ? 11.280 -7.065 0.074 1.00 95.56 82 ALA A CA 1
ATOM 628 C C . ALA A 1 82 ? 11.426 -8.589 -0.069 1.00 95.56 82 ALA A C 1
ATOM 630 O O . ALA A 1 82 ? 11.567 -9.288 0.936 1.00 95.56 82 ALA A O 1
ATOM 631 N N . SER A 1 83 ? 11.495 -9.095 -1.307 1.00 94.81 83 SER A N 1
ATOM 632 C CA . SER A 1 83 ? 11.703 -10.525 -1.569 1.00 94.81 83 SER A CA 1
ATOM 633 C C . SER A 1 83 ? 13.062 -11.053 -1.088 1.00 94.81 83 SER A C 1
ATOM 635 O O . SER A 1 83 ? 13.162 -12.221 -0.724 1.00 94.81 83 SER A O 1
ATOM 637 N N . TYR A 1 84 ? 14.101 -10.211 -1.014 1.00 94.81 84 TYR A N 1
ATOM 638 C CA . TYR A 1 84 ? 15.416 -10.623 -0.504 1.00 94.81 84 TYR A CA 1
ATOM 639 C C . TYR A 1 84 ? 15.457 -10.768 1.020 1.00 94.81 84 TYR A C 1
ATOM 641 O O . TYR A 1 84 ? 16.309 -11.486 1.539 1.00 94.81 84 TYR A O 1
ATOM 649 N N . VAL A 1 85 ? 14.556 -10.086 1.733 1.00 94.56 85 VAL A N 1
ATOM 650 C CA . VAL A 1 85 ? 14.555 -9.987 3.204 1.00 94.56 85 VAL A CA 1
ATOM 651 C C . VAL A 1 85 ? 13.306 -10.652 3.813 1.00 94.56 85 VAL A C 1
ATOM 653 O O . VAL A 1 85 ? 13.031 -10.505 4.997 1.00 94.56 85 VAL A O 1
ATOM 656 N N . ASN A 1 86 ? 12.558 -11.436 3.025 1.00 94.38 86 ASN A N 1
ATOM 657 C CA . ASN A 1 86 ? 11.341 -12.149 3.447 1.00 94.38 86 ASN A CA 1
ATOM 658 C C . ASN A 1 86 ? 10.249 -11.234 4.031 1.00 94.38 86 ASN A C 1
ATOM 660 O O . ASN A 1 86 ? 9.580 -11.588 5.004 1.00 94.38 86 ASN A O 1
ATOM 664 N N . ILE A 1 87 ? 10.068 -10.050 3.446 1.00 95.81 87 ILE A N 1
ATOM 665 C CA . ILE A 1 87 ? 9.063 -9.085 3.898 1.00 95.81 87 ILE A CA 1
ATOM 666 C C . ILE A 1 87 ? 7.771 -9.288 3.090 1.00 95.81 87 ILE A C 1
ATOM 668 O O . ILE A 1 87 ? 7.827 -9.223 1.860 1.00 95.81 87 ILE A O 1
ATOM 672 N N . PRO A 1 88 ? 6.609 -9.493 3.739 1.00 96.56 88 PRO A N 1
ATOM 673 C CA . PRO A 1 88 ? 5.339 -9.636 3.041 1.00 96.56 88 PRO A CA 1
ATOM 674 C C . PRO A 1 88 ? 4.885 -8.325 2.388 1.00 96.56 88 PRO A C 1
ATOM 676 O O . PRO A 1 88 ? 5.109 -7.227 2.915 1.00 96.56 88 PRO A O 1
ATOM 679 N N . VAL A 1 89 ? 4.198 -8.446 1.251 1.00 96.88 89 VAL A N 1
ATOM 680 C CA . VAL A 1 89 ? 3.820 -7.330 0.377 1.00 96.88 89 VAL A CA 1
ATOM 681 C C . VAL A 1 89 ? 2.313 -7.280 0.139 1.00 96.88 89 VAL A C 1
ATOM 683 O O . VAL A 1 89 ? 1.703 -8.201 -0.409 1.00 96.88 89 VAL A O 1
ATOM 686 N N . ILE A 1 90 ? 1.709 -6.140 0.475 1.00 96.94 90 ILE A N 1
ATOM 687 C CA . ILE A 1 90 ? 0.344 -5.780 0.078 1.00 96.94 90 ILE A CA 1
ATOM 688 C C . ILE A 1 90 ? 0.438 -4.742 -1.041 1.00 96.94 90 ILE A C 1
ATOM 690 O O . ILE A 1 90 ? 1.135 -3.741 -0.894 1.00 96.94 90 ILE A O 1
ATOM 694 N N . ALA A 1 91 ? -0.277 -4.931 -2.148 1.00 96.38 91 ALA A N 1
ATOM 695 C CA . ALA A 1 91 ? -0.239 -3.989 -3.265 1.00 96.38 91 ALA A CA 1
ATOM 696 C C . ALA A 1 91 ? -1.634 -3.601 -3.758 1.00 96.38 91 ALA A C 1
ATOM 698 O O . ALA A 1 91 ? -2.562 -4.415 -3.774 1.00 96.38 91 ALA A O 1
ATOM 699 N N . LEU A 1 92 ? -1.770 -2.346 -4.190 1.00 95.50 92 LEU A N 1
ATOM 700 C CA . LEU A 1 92 ? -2.906 -1.892 -4.983 1.00 95.50 92 LEU A CA 1
ATOM 701 C C . LEU A 1 92 ? -2.640 -2.236 -6.455 1.00 95.50 92 LEU A C 1
ATOM 703 O O . LEU A 1 92 ? -1.724 -1.699 -7.078 1.00 95.50 92 LEU A O 1
ATOM 707 N N . CYS A 1 93 ? -3.425 -3.160 -7.001 1.00 94.25 93 CYS A N 1
ATOM 708 C CA . CYS A 1 93 ? -3.207 -3.705 -8.340 1.00 94.25 93 CYS A CA 1
ATOM 709 C C . CYS A 1 93 ? -4.334 -3.300 -9.287 1.00 94.25 93 CYS A C 1
ATOM 711 O O . CYS A 1 93 ? -5.506 -3.430 -8.936 1.00 94.25 93 CYS A O 1
ATOM 713 N N . ASP A 1 94 ? -3.972 -2.868 -10.491 1.00 93.88 94 ASP A N 1
ATOM 714 C CA . ASP A 1 94 ? -4.883 -2.767 -11.635 1.00 93.88 94 ASP A CA 1
ATOM 715 C C . ASP A 1 94 ? -4.784 -4.060 -12.470 1.00 93.88 94 ASP A C 1
ATOM 717 O O . ASP A 1 94 ? -3.961 -4.935 -12.188 1.00 93.88 94 ASP A O 1
ATOM 721 N N . THR A 1 95 ? -5.623 -4.228 -13.489 1.00 91.38 95 THR A N 1
ATOM 722 C CA . THR A 1 95 ? -5.667 -5.462 -14.297 1.00 91.38 95 THR A CA 1
ATOM 723 C C . THR A 1 95 ? -4.367 -5.751 -15.051 1.00 91.38 95 THR A C 1
ATOM 725 O O . THR A 1 95 ? -4.104 -6.892 -15.415 1.00 91.38 95 THR A O 1
ATOM 728 N N . ASP A 1 96 ? -3.563 -4.720 -15.308 1.00 92.19 96 ASP A N 1
ATOM 729 C CA . ASP A 1 96 ? -2.277 -4.779 -16.007 1.00 92.19 96 ASP A CA 1
ATOM 730 C C . ASP A 1 96 ? -1.066 -4.777 -15.054 1.00 92.19 96 ASP A C 1
ATOM 732 O O . ASP A 1 96 ? 0.083 -4.753 -15.507 1.00 92.19 96 ASP A O 1
ATOM 736 N N . SER A 1 97 ? -1.287 -4.766 -13.739 1.00 91.56 97 SER A N 1
ATOM 737 C CA . SER A 1 97 ? -0.220 -4.725 -12.739 1.00 91.56 97 SER A CA 1
ATOM 738 C C . SER A 1 97 ? 0.447 -6.100 -12.563 1.00 91.56 97 SER A C 1
ATOM 740 O O . SER A 1 97 ? -0.259 -7.095 -12.400 1.00 91.56 97 SER A O 1
ATOM 742 N N . PRO A 1 98 ? 1.794 -6.186 -12.536 1.00 94.12 98 PRO A N 1
ATOM 743 C CA . PRO A 1 98 ? 2.479 -7.437 -12.218 1.00 94.12 98 PRO A CA 1
ATOM 744 C C . PRO A 1 98 ? 2.214 -7.830 -10.760 1.00 94.12 98 PRO A C 1
ATOM 746 O O . PRO A 1 98 ? 2.307 -6.995 -9.861 1.00 94.12 98 PRO A O 1
ATOM 749 N N . THR A 1 99 ? 1.905 -9.103 -10.521 1.00 92.69 99 THR A N 1
ATOM 750 C CA . THR A 1 99 ? 1.647 -9.660 -9.179 1.00 92.69 99 THR A CA 1
ATOM 751 C C . THR A 1 99 ? 2.780 -10.562 -8.690 1.00 92.69 99 THR A C 1
ATOM 753 O O . THR A 1 99 ? 2.585 -11.391 -7.805 1.00 92.69 99 THR A O 1
ATOM 756 N N . GLU A 1 100 ? 3.965 -10.438 -9.283 1.00 93.44 100 GLU A N 1
ATOM 757 C CA . GLU A 1 100 ? 5.160 -11.152 -8.836 1.00 93.44 100 GLU A CA 1
ATOM 758 C C . GLU A 1 100 ? 5.578 -10.638 -7.453 1.00 93.44 100 GLU A C 1
ATOM 760 O O . GLU A 1 100 ? 5.705 -9.429 -7.257 1.00 93.44 100 GLU A O 1
ATOM 765 N N . TYR A 1 101 ? 5.795 -11.554 -6.503 1.00 93.81 101 TYR A N 1
ATOM 766 C CA . TYR A 1 101 ? 6.169 -11.244 -5.113 1.00 93.81 101 TYR A CA 1
ATOM 767 C C . TYR A 1 101 ? 5.153 -10.361 -4.359 1.00 93.81 101 TYR A C 1
ATOM 769 O O . TYR A 1 101 ? 5.518 -9.634 -3.438 1.00 93.81 101 TYR A O 1
ATOM 777 N N . VAL A 1 102 ? 3.874 -10.412 -4.750 1.00 95.25 102 VAL A N 1
ATOM 778 C CA . VAL A 1 102 ? 2.766 -9.748 -4.047 1.00 95.25 102 VAL A CA 1
ATOM 779 C C . VAL A 1 102 ? 1.907 -10.801 -3.352 1.00 95.25 102 VAL A C 1
ATOM 781 O O . VAL A 1 102 ? 1.305 -11.641 -4.018 1.00 95.25 102 VAL A O 1
ATOM 784 N N . ASP A 1 103 ? 1.780 -10.714 -2.028 1.00 95.50 103 ASP A N 1
ATOM 785 C CA . ASP A 1 103 ? 1.003 -11.681 -1.241 1.00 95.50 103 ASP A CA 1
ATOM 786 C C . ASP A 1 103 ? -0.490 -11.337 -1.225 1.00 95.50 103 ASP A C 1
ATOM 788 O O . ASP A 1 103 ? -1.362 -12.198 -1.367 1.00 95.50 103 ASP A O 1
ATOM 792 N N . VAL A 1 104 ? -0.809 -10.048 -1.065 1.00 95.75 104 VAL A N 1
ATOM 793 C CA . VAL A 1 104 ? -2.193 -9.564 -1.048 1.00 95.75 104 VAL A CA 1
ATOM 794 C C . VAL A 1 104 ? -2.370 -8.450 -2.064 1.00 95.75 104 VAL A C 1
ATOM 796 O O . VAL A 1 104 ? -2.020 -7.294 -1.831 1.00 95.75 104 VAL A O 1
ATOM 799 N N . ALA A 1 105 ? -3.002 -8.799 -3.180 1.00 95.25 105 ALA A N 1
ATOM 800 C CA . ALA A 1 105 ? -3.460 -7.837 -4.169 1.00 95.25 105 ALA A CA 1
ATOM 801 C C . ALA A 1 105 ? -4.840 -7.273 -3.787 1.00 95.25 105 ALA A C 1
ATOM 803 O O . ALA A 1 105 ? -5.808 -8.020 -3.587 1.00 95.25 105 ALA A O 1
ATOM 804 N N . ILE A 1 106 ? -4.939 -5.946 -3.716 1.00 95.62 106 ILE A N 1
ATOM 805 C CA . ILE A 1 106 ? -6.198 -5.208 -3.615 1.00 95.62 106 ILE A CA 1
ATOM 806 C C . ILE A 1 106 ? -6.517 -4.673 -5.019 1.00 95.62 106 ILE A C 1
ATOM 808 O O . ILE A 1 106 ? -5.817 -3.776 -5.490 1.00 95.62 106 ILE A O 1
ATOM 812 N N . PRO A 1 107 ? -7.541 -5.213 -5.706 1.00 94.56 107 PRO A N 1
ATOM 813 C CA . PRO A 1 107 ? -7.882 -4.783 -7.057 1.00 94.56 107 PRO A CA 1
ATOM 814 C C . PRO A 1 107 ? -8.478 -3.372 -7.030 1.00 94.56 107 PRO A C 1
ATOM 816 O O . PRO A 1 107 ? -9.479 -3.130 -6.352 1.00 94.56 107 PRO A O 1
ATOM 819 N N . THR A 1 108 ? -7.846 -2.432 -7.731 1.00 93.50 108 THR A N 1
ATOM 820 C CA . THR A 1 108 ? -8.195 -1.004 -7.735 1.00 93.50 108 THR A CA 1
ATOM 821 C C . THR A 1 108 ? -7.737 -0.321 -9.022 1.00 93.50 108 THR A C 1
ATOM 823 O O . THR A 1 108 ? -6.835 -0.797 -9.700 1.00 93.50 108 THR A O 1
ATOM 826 N N . ASN A 1 109 ? -8.295 0.852 -9.327 1.00 94.00 109 ASN A N 1
ATOM 827 C CA . ASN A 1 109 ? -7.735 1.715 -10.365 1.00 94.00 109 ASN A CA 1
ATOM 828 C C . ASN A 1 109 ? -6.537 2.501 -9.791 1.00 94.00 109 ASN A C 1
ATOM 830 O O . ASN A 1 109 ? -6.727 3.446 -9.023 1.00 94.00 109 ASN A O 1
ATOM 834 N N . ASN A 1 110 ? -5.312 2.135 -10.177 1.00 89.00 110 ASN A N 1
ATOM 835 C CA . ASN A 1 110 ? -4.061 2.776 -9.736 1.00 89.00 110 ASN A CA 1
ATOM 836 C C . ASN A 1 110 ? -3.592 3.935 -10.652 1.00 89.00 110 ASN A C 1
ATOM 838 O O . ASN A 1 110 ? -2.489 4.469 -10.497 1.00 89.00 110 ASN A O 1
ATOM 842 N N . LYS A 1 111 ? -4.424 4.350 -11.615 1.00 88.56 111 LYS A N 1
ATOM 843 C CA . LYS A 1 111 ? -4.178 5.488 -12.521 1.00 88.56 111 LYS A CA 1
ATOM 844 C C . LYS A 1 111 ? -4.928 6.741 -12.068 1.00 88.56 111 LYS A C 1
ATOM 846 O O . LYS A 1 111 ? -4.427 7.851 -12.226 1.00 88.56 111 LYS A O 1
ATOM 851 N N . GLY A 1 112 ? -6.109 6.572 -11.474 1.00 91.56 112 GLY A N 1
ATOM 852 C CA . GLY A 1 112 ? -6.933 7.673 -10.981 1.00 91.56 112 GLY A CA 1
ATOM 853 C C . GLY A 1 112 ? -6.492 8.197 -9.610 1.00 91.56 112 GLY A C 1
ATOM 854 O O . GLY A 1 112 ? -6.439 7.439 -8.642 1.00 91.56 112 GLY A O 1
ATOM 855 N N . ARG A 1 113 ? -6.285 9.517 -9.493 1.00 91.62 113 ARG A N 1
ATOM 856 C CA . ARG A 1 113 ? -5.967 10.196 -8.218 1.00 91.62 113 ARG A CA 1
ATOM 857 C C . ARG A 1 113 ? -6.996 9.897 -7.125 1.00 91.62 113 ARG A C 1
ATOM 859 O O . ARG A 1 113 ? -6.627 9.541 -6.008 1.00 91.62 113 ARG A O 1
ATOM 866 N N . HIS A 1 114 ? -8.281 9.989 -7.467 1.00 93.88 114 HIS A N 1
ATOM 867 C CA . HIS A 1 114 ? -9.360 9.766 -6.505 1.00 93.88 114 HIS A CA 1
ATOM 868 C C . HIS A 1 114 ? -9.494 8.304 -6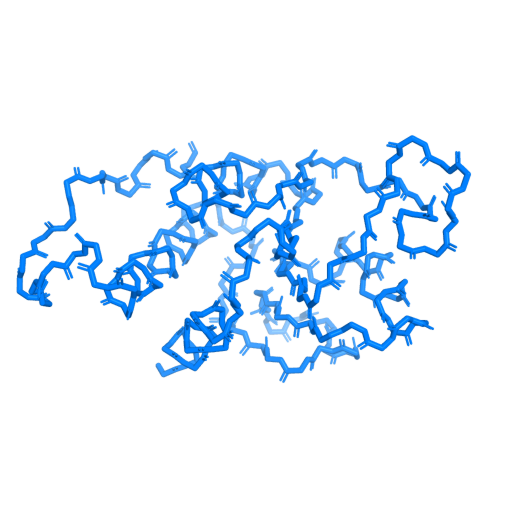.074 1.00 93.88 114 HIS A C 1
ATOM 870 O O . HIS A 1 114 ? -9.821 8.023 -4.928 1.00 93.88 114 HIS A O 1
ATOM 876 N N . SER A 1 115 ? -9.197 7.363 -6.970 1.00 94.38 115 SER A N 1
ATOM 877 C CA . SER A 1 115 ? -9.259 5.936 -6.649 1.00 94.38 115 SER A CA 1
ATOM 878 C C . SER A 1 115 ? -8.190 5.560 -5.619 1.00 94.38 115 SER A C 1
ATOM 880 O O . SER A 1 115 ? -8.513 4.978 -4.586 1.00 94.38 115 SER A O 1
ATOM 882 N N . ILE A 1 116 ? -6.938 5.984 -5.837 1.00 94.19 116 ILE A N 1
ATOM 883 C CA . ILE A 1 116 ? -5.830 5.709 -4.911 1.00 94.19 116 ILE A CA 1
ATOM 884 C C . ILE A 1 116 ? -6.128 6.281 -3.521 1.00 94.19 116 ILE A C 1
ATOM 886 O O . ILE A 1 116 ? -6.072 5.553 -2.530 1.00 94.19 116 ILE A O 1
ATOM 890 N N . GLY A 1 117 ? -6.473 7.571 -3.434 1.00 94.38 117 GLY A N 1
ATOM 891 C CA . GLY A 1 117 ? -6.724 8.207 -2.139 1.00 94.38 117 GLY A CA 1
ATOM 892 C C . GLY A 1 117 ? -7.921 7.604 -1.396 1.00 94.38 117 GLY A C 1
ATOM 893 O O . GLY A 1 117 ? -7.844 7.403 -0.186 1.00 94.38 117 GLY A O 1
ATOM 894 N N . LEU A 1 118 ? -8.987 7.224 -2.112 1.00 94.94 118 LEU A N 1
ATOM 895 C CA . LEU A 1 118 ? -10.165 6.591 -1.519 1.00 94.94 118 LEU A CA 1
ATOM 896 C C . LEU A 1 118 ? -9.826 5.217 -0.938 1.00 94.94 118 LEU A C 1
ATOM 898 O O . LEU A 1 118 ? -10.265 4.899 0.166 1.00 94.94 118 LEU A O 1
ATOM 902 N N . VAL A 1 119 ? -9.019 4.417 -1.637 1.00 95.69 119 VAL A N 1
ATOM 903 C CA . VAL A 1 119 ? -8.612 3.095 -1.145 1.00 95.69 119 VAL A CA 1
ATOM 904 C C . VAL A 1 119 ? -7.736 3.224 0.098 1.00 95.69 119 VAL A C 1
ATOM 906 O O . VAL A 1 119 ? -7.987 2.530 1.082 1.00 95.69 119 VAL A O 1
ATOM 909 N N . TRP A 1 120 ? -6.766 4.142 0.103 1.00 96.00 120 TRP A N 1
ATOM 910 C CA . TRP A 1 120 ? -5.951 4.416 1.292 1.00 96.00 120 TRP A CA 1
ATOM 911 C C . TRP A 1 120 ? -6.780 4.888 2.480 1.00 96.00 120 TRP A C 1
ATOM 913 O O . TRP A 1 120 ? -6.543 4.447 3.605 1.00 96.00 120 TRP A O 1
ATOM 923 N N . TRP A 1 121 ? -7.767 5.750 2.238 1.00 95.75 121 TRP A N 1
ATOM 924 C CA . TRP A 1 121 ? -8.684 6.218 3.272 1.00 95.75 121 TRP A CA 1
ATOM 925 C C . TRP A 1 121 ? -9.534 5.071 3.830 1.00 95.75 121 TRP A C 1
ATOM 927 O O . TRP A 1 121 ? -9.632 4.904 5.046 1.00 95.75 121 TRP A O 1
ATOM 937 N N . MET A 1 122 ? -10.100 4.224 2.961 1.00 94.81 122 MET A N 1
ATOM 938 C CA . MET A 1 122 ? -10.875 3.054 3.385 1.00 94.81 122 MET A CA 1
ATOM 939 C C . MET A 1 122 ? -10.023 2.071 4.188 1.00 94.81 122 MET A C 1
ATOM 941 O O . MET A 1 122 ? -10.488 1.536 5.194 1.00 94.81 122 MET A O 1
ATOM 945 N N . LEU A 1 123 ? -8.779 1.855 3.762 1.00 95.44 123 LEU A N 1
ATOM 946 C CA . LEU A 1 123 ? -7.837 0.963 4.421 1.00 95.44 123 LEU A CA 1
ATOM 947 C C . LEU A 1 123 ? -7.428 1.514 5.796 1.00 95.44 123 LEU A C 1
ATOM 949 O O . LEU A 1 123 ? -7.509 0.779 6.777 1.00 95.44 123 LEU A O 1
ATOM 953 N N . ALA A 1 124 ? -7.104 2.808 5.907 1.00 94.88 124 ALA A N 1
ATOM 954 C CA . ALA A 1 124 ? -6.830 3.459 7.195 1.00 94.88 124 ALA A CA 1
ATOM 955 C C . ALA A 1 124 ? -8.015 3.329 8.151 1.00 94.88 124 ALA A C 1
ATOM 957 O O . ALA A 1 124 ? -7.852 2.915 9.296 1.00 94.88 124 ALA A O 1
ATOM 958 N N . ARG A 1 125 ? -9.222 3.624 7.662 1.00 94.25 125 ARG A N 1
ATOM 959 C CA . ARG A 1 125 ? -10.446 3.546 8.456 1.00 94.25 125 ARG A CA 1
ATOM 960 C C . ARG A 1 125 ? -10.689 2.139 8.997 1.00 94.25 125 ARG A C 1
ATOM 962 O O . ARG A 1 125 ? -11.044 1.992 10.162 1.00 94.25 125 ARG A O 1
ATOM 969 N N . GLU A 1 126 ? -10.519 1.101 8.178 1.00 93.94 126 GLU A N 1
ATOM 970 C CA . GLU A 1 126 ? -10.699 -0.282 8.640 1.00 93.94 126 GLU A CA 1
ATOM 971 C C . GLU A 1 126 ? -9.602 -0.707 9.631 1.00 93.94 126 GLU A C 1
ATOM 973 O O . GLU A 1 126 ? -9.915 -1.372 10.615 1.00 93.94 126 GLU A O 1
ATOM 978 N N . VAL A 1 127 ? -8.350 -0.269 9.451 1.00 94.38 127 VAL A N 1
ATOM 979 C CA . VAL A 1 127 ? -7.268 -0.510 10.428 1.00 94.38 127 VAL A CA 1
ATOM 980 C C . VAL A 1 127 ? -7.581 0.155 11.771 1.00 94.38 127 VAL A C 1
ATOM 982 O O . VAL A 1 127 ? -7.464 -0.478 12.818 1.00 94.38 127 VAL A O 1
ATOM 985 N N . LEU A 1 128 ? -8.034 1.409 11.756 1.00 93.25 128 LEU A N 1
ATOM 986 C CA . LEU A 1 128 ? -8.399 2.166 12.956 1.00 93.25 128 LEU A CA 1
ATOM 987 C C . LEU A 1 128 ? -9.589 1.553 13.707 1.00 93.25 128 LEU A C 1
ATOM 989 O O . LEU A 1 128 ? -9.594 1.534 14.941 1.00 93.25 128 LEU A O 1
ATOM 993 N N . ARG A 1 129 ? -10.565 1.004 12.975 1.00 92.06 129 ARG A N 1
ATOM 994 C CA . ARG A 1 129 ? -11.682 0.231 13.543 1.00 92.06 129 ARG A CA 1
ATOM 995 C C . ARG A 1 129 ? -11.196 -1.037 14.236 1.00 92.06 129 ARG A C 1
ATOM 997 O O . ARG A 1 129 ? -11.591 -1.297 15.364 1.00 92.06 129 ARG A O 1
ATOM 1004 N N . LEU A 1 130 ? -10.316 -1.804 13.590 1.00 92.12 130 LEU A N 1
ATOM 1005 C CA . LEU A 1 130 ? -9.767 -3.033 14.173 1.00 92.12 130 LEU A CA 1
ATOM 1006 C C . LEU A 1 130 ? -8.887 -2.761 15.399 1.00 92.12 130 LEU A C 1
ATOM 1008 O O . LEU A 1 130 ? -8.881 -3.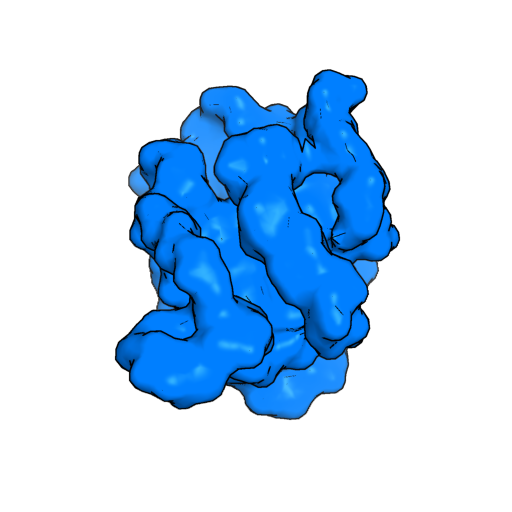558 16.329 1.00 92.12 130 LEU A O 1
ATOM 1012 N N . ARG A 1 131 ? -8.193 -1.618 15.429 1.00 89.62 131 ARG A N 1
ATOM 1013 C CA . ARG A 1 131 ? -7.411 -1.158 16.588 1.00 89.62 131 ARG A CA 1
ATOM 1014 C C . ARG A 1 131 ? -8.258 -0.542 17.709 1.00 89.62 131 ARG A C 1
ATOM 1016 O O . ARG A 1 131 ? -7.701 -0.134 18.720 1.00 89.62 131 ARG A O 1
ATOM 1023 N N . GLY A 1 132 ? -9.576 -0.423 17.537 1.00 87.56 132 GLY A N 1
ATOM 1024 C CA . GLY A 1 132 ? -10.485 0.121 18.552 1.00 87.56 132 GLY A CA 1
ATOM 1025 C C . GLY A 1 132 ? -10.449 1.645 18.722 1.00 87.56 132 GLY A C 1
ATOM 1026 O O . GLY A 1 132 ? -11.151 2.174 19.576 1.00 87.56 132 GLY A O 1
ATOM 1027 N N . THR A 1 133 ? -9.680 2.371 17.904 1.00 87.25 133 THR A N 1
ATOM 1028 C CA . THR A 1 133 ? -9.661 3.851 17.924 1.00 87.25 133 THR A CA 1
ATOM 1029 C C . THR A 1 133 ? -10.979 4.454 17.436 1.00 87.25 133 THR A C 1
ATOM 1031 O O . THR A 1 133 ? -11.408 5.493 17.928 1.00 87.25 133 THR A O 1
ATOM 1034 N N . ILE A 1 134 ? -11.646 3.783 16.491 1.00 87.50 134 ILE A N 1
ATOM 1035 C CA . ILE A 1 134 ? -13.009 4.102 16.063 1.00 87.50 134 ILE A CA 1
ATOM 1036 C C . ILE A 1 134 ? -13.931 3.074 16.715 1.00 87.50 134 ILE A C 1
ATOM 1038 O O . ILE A 1 134 ? -13.907 1.903 16.340 1.00 87.50 134 ILE A O 1
ATOM 1042 N N . TYR A 1 135 ? 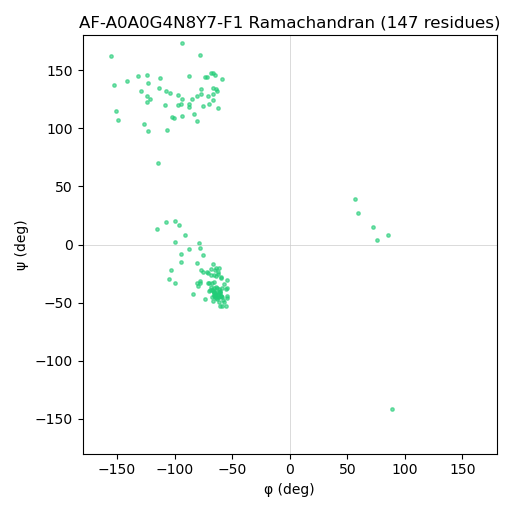-14.727 3.525 17.684 1.00 77.00 135 TYR A N 1
ATOM 1043 C CA . TYR A 1 135 ? -15.512 2.658 18.566 1.00 77.00 135 TYR A CA 1
ATOM 1044 C C . TYR A 1 135 ? -16.617 1.870 17.843 1.00 77.00 135 TYR A C 1
ATOM 1046 O O . TYR A 1 135 ? -16.811 0.690 18.125 1.00 77.00 135 TYR A O 1
ATOM 1054 N N . ASN A 1 136 ? -17.335 2.490 16.896 1.00 80.44 136 ASN A N 1
ATOM 1055 C CA . ASN A 1 136 ? -18.455 1.855 16.194 1.00 80.44 136 ASN A CA 1
ATOM 1056 C C . ASN A 1 136 ? -18.250 1.872 14.662 1.00 80.44 136 ASN A C 1
ATOM 1058 O O . ASN A 1 136 ? -17.688 2.799 14.073 1.00 80.44 136 ASN A O 1
ATOM 1062 N N . ARG A 1 137 ? -18.724 0.829 13.975 1.00 81.06 137 ARG A N 1
ATOM 1063 C CA . ARG A 1 137 ? -18.744 0.760 12.506 1.00 81.06 137 ARG A CA 1
ATOM 1064 C C . ARG A 1 137 ? -19.771 1.719 11.896 1.00 81.06 137 ARG A C 1
ATOM 1066 O O . ARG A 1 137 ? -19.593 2.128 10.747 1.00 81.06 137 ARG A O 1
ATOM 1073 N N . GLU A 1 138 ? -20.800 2.077 12.656 1.00 83.62 138 GLU A N 1
ATOM 1074 C CA . GLU A 1 138 ? -21.848 3.026 12.262 1.00 83.62 138 GLU A CA 1
ATOM 1075 C C . GLU A 1 138 ? -21.378 4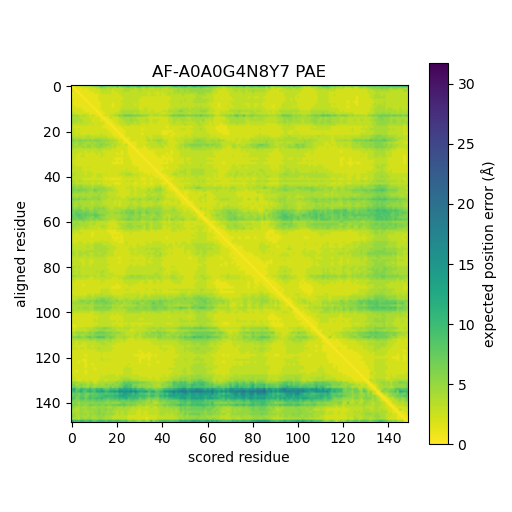.476 12.357 1.00 83.62 138 GLU A C 1
ATOM 1077 O O . GLU A 1 138 ? -21.791 5.309 11.552 1.00 83.62 138 GLU A O 1
ATOM 1082 N N . THR A 1 139 ? -20.477 4.780 13.300 1.00 84.00 139 THR A N 1
ATOM 1083 C CA . THR A 1 139 ? -19.939 6.133 13.426 1.00 84.00 139 THR A CA 1
ATOM 1084 C C . THR A 1 139 ? -19.099 6.471 12.193 1.00 84.00 139 THR A C 1
ATOM 1086 O O . THR A 1 139 ? -18.165 5.720 11.860 1.00 84.00 139 THR A O 1
ATOM 1089 N N . PRO A 1 140 ? -19.417 7.575 11.491 1.00 85.25 140 PRO A N 1
ATOM 1090 C CA . PRO A 1 140 ? -18.589 8.048 10.399 1.00 85.25 140 PRO A CA 1
ATOM 1091 C C . PRO A 1 140 ? -17.230 8.476 10.952 1.00 85.25 140 PRO A C 1
ATOM 1093 O O . PRO A 1 140 ? -17.118 8.966 12.073 1.00 85.25 140 PRO A O 1
ATOM 1096 N N . TRP A 1 141 ? -16.179 8.271 10.162 1.00 89.62 141 TRP A N 1
ATOM 1097 C CA . TRP A 1 141 ? -14.867 8.788 10.524 1.00 89.62 141 TRP A CA 1
ATOM 1098 C C . TRP A 1 141 ? -14.832 10.290 10.233 1.00 89.62 141 TRP A C 1
ATOM 1100 O O . TRP A 1 141 ? -15.190 10.696 9.130 1.00 89.62 141 TRP A O 1
ATOM 1110 N N . GLU A 1 142 ? -14.409 11.099 11.207 1.00 88.81 142 GLU A N 1
ATOM 1111 C CA . GLU A 1 142 ? -14.370 12.570 11.102 1.00 88.81 142 GLU A CA 1
ATOM 1112 C C . GLU A 1 142 ? -13.475 13.069 9.958 1.00 88.81 142 GLU A C 1
ATOM 1114 O O . GLU A 1 142 ? -13.699 14.137 9.389 1.00 88.81 142 GLU A O 1
ATOM 1119 N N . VAL A 1 143 ? -12.456 12.287 9.595 1.00 91.88 143 VAL A N 1
ATOM 1120 C CA . VAL A 1 143 ? -11.521 12.639 8.528 1.00 91.88 143 VAL A CA 1
ATOM 1121 C C . VAL A 1 143 ? -12.181 12.443 7.167 1.00 91.88 143 VAL A C 1
ATOM 1123 O O . VAL A 1 143 ? -12.516 11.325 6.775 1.00 91.88 143 VAL A O 1
ATOM 1126 N N . MET A 1 144 ? -12.291 13.530 6.405 1.00 93.62 144 MET A N 1
ATOM 1127 C CA . MET A 1 144 ? -12.795 13.496 5.032 1.00 93.62 144 MET A CA 1
ATOM 1128 C C . MET A 1 144 ? -11.858 12.731 4.087 1.00 93.62 144 MET A C 1
ATOM 1130 O O . MET A 1 144 ? -10.631 12.787 4.209 1.00 93.62 144 MET A O 1
ATOM 1134 N N . THR A 1 145 ? -12.443 12.075 3.082 1.00 92.25 145 THR A N 1
ATOM 1135 C CA . THR A 1 145 ? -11.719 11.373 2.006 1.00 92.25 145 THR A CA 1
ATOM 1136 C C . THR A 1 145 ? -10.764 12.291 1.254 1.00 92.25 145 THR A C 1
ATOM 1138 O O . THR A 1 145 ? -9.668 11.880 0.880 1.00 92.25 145 THR A O 1
ATOM 1141 N N . ASP A 1 146 ? -11.143 13.559 1.104 1.00 91.81 146 ASP A N 1
ATOM 1142 C CA . ASP A 1 146 ? -10.400 14.547 0.322 1.00 91.81 146 ASP A CA 1
ATOM 1143 C C . ASP A 1 146 ? -9.044 14.901 0.931 1.00 91.81 146 ASP A C 1
ATOM 1145 O O . ASP A 1 146 ? -8.147 15.399 0.247 1.00 91.81 146 ASP A O 1
ATOM 1149 N N . LEU A 1 147 ? -8.841 14.571 2.211 1.00 93.69 147 LEU A N 1
ATOM 1150 C CA . LEU A 1 147 ? -7.546 14.724 2.854 1.00 93.69 147 LEU A CA 1
ATOM 1151 C C . LEU A 1 147 ? -6.458 13.891 2.154 1.00 93.69 14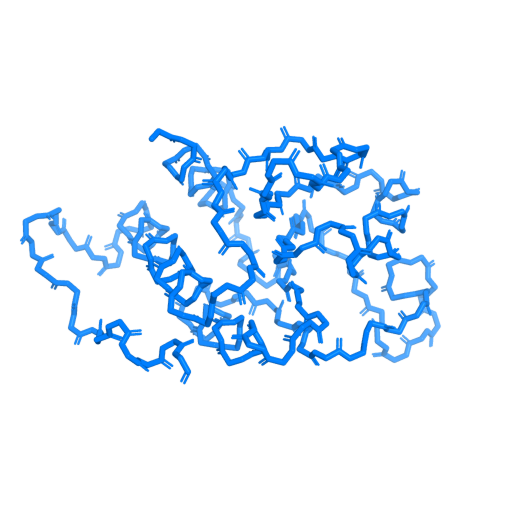7 LEU A C 1
ATOM 1153 O O . LEU A 1 147 ? -5.293 14.301 2.169 1.00 93.69 147 LEU A O 1
ATOM 1157 N N . TYR A 1 148 ? -6.836 12.773 1.526 1.00 91.56 148 TYR A N 1
ATOM 1158 C CA . TYR A 1 148 ? -5.941 11.815 0.877 1.00 91.56 148 TYR A CA 1
ATOM 1159 C C . TYR A 1 148 ? -5.621 12.144 -0.594 1.00 91.56 148 TYR A C 1
ATOM 1161 O O . TYR A 1 148 ? -4.792 11.443 -1.175 1.00 91.56 148 TYR A O 1
ATOM 1169 N N . PHE A 1 149 ? -6.219 13.185 -1.195 1.00 86.06 149 PHE A N 1
ATOM 1170 C CA . PHE A 1 149 ? -6.005 13.556 -2.606 1.00 86.06 149 PHE A CA 1
ATOM 1171 C C . PHE A 1 149 ? -4.973 14.652 -2.828 1.00 86.06 149 PHE A C 1
ATOM 1173 O O . PHE A 1 149 ? -5.011 15.723 -2.186 1.00 86.06 149 PHE A O 1
#

Solvent-accessible surface area (backbone atoms only — not comparable to full-atom values): 8098 Å² total; per-residue (Å²): 109,56,59,58,54,52,21,51,59,60,54,71,44,88,58,38,61,34,30,33,30,40,17,52,51,77,53,36,23,51,14,37,4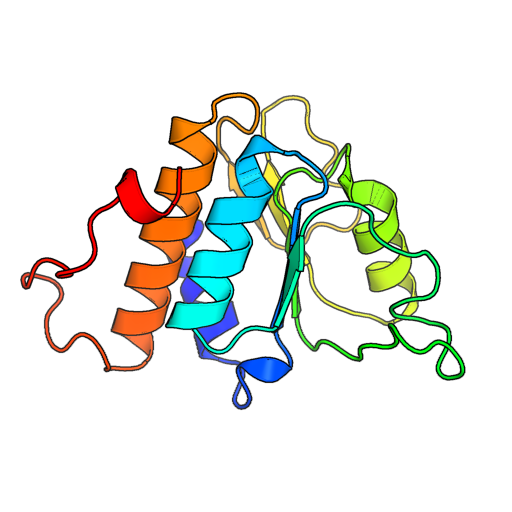8,49,39,15,68,75,62,48,28,37,58,45,62,33,85,80,62,88,48,26,67,77,34,82,86,45,95,66,43,49,82,46,72,30,40,38,37,48,37,48,68,80,38,38,68,60,46,56,47,27,63,76,69,77,33,52,30,36,30,32,28,40,98,86,43,66,64,80,78,47,78,42,69,34,84,44,58,66,81,45,44,68,48,42,6,45,52,42,45,53,37,46,52,48,27,37,38,74,68,54,77,41,84,50,91,83,57,78,73,90,73,61,59,69,74,16,93

Nearest PDB structures (foldseek):
  8c3a-assembly2_CN  TM=1.000E+00  e=5.718E-22  Candida albicans
  8q87-assembly1_AZ  TM=9.968E-01  e=5.167E-21  Gallus gallus
  8y0x-assembly1_SA  TM=9.916E-01  e=4.158E-20  Homo sapiens
  8b2l-assembly1_Z1  TM=9.881E-01  e=1.113E-19  Nicotiana tabacum
  5xxu-assembly1_A  TM=9.909E-01  e=2.364E-19  Toxoplasma gondii

Sequence (149 aa):
EKIVLAARIIAAIDNPADICVISARPYGQRAVLKFAHHTGAVAIAGRFTPGSFTNYITRSFKEPRLIIVTDPRTDAQAIREASYVNIPVIALCDTDSPTEYVDVAIPTNNKGRHSIGLVWWMLAREVLRLRGTIYNRETPWEVMTDLYF

Mean predicted aligned error: 3.59 Å